Protein AF-A0A6I6SMR3-F1 (afdb_monomer_lite)

InterPro domains:
  IPR012670 Type III secretion system, YscI/HrpB [TIGR02497] (87-125)
  IPR021123 Type III secretion, needle-protein-like [PF09392] (51-123)

Organism: NCBI:txid2497861

Structure (mmCIF, N/CA/C/O backbone):
data_AF-A0A6I6SMR3-F1
#
_entry.id   AF-A0A6I6SMR3-F1
#
loop_
_atom_site.group_P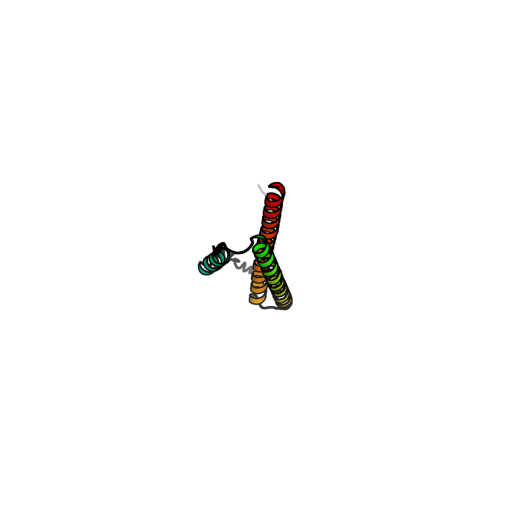DB
_atom_site.id
_atom_site.type_symbol
_atom_site.label_atom_id
_atom_site.label_alt_id
_atom_site.label_comp_id
_atom_site.label_asym_id
_atom_site.label_entity_id
_atom_site.label_seq_id
_atom_site.pdbx_PDB_ins_code
_atom_site.Cartn_x
_atom_site.Cartn_y
_atom_site.Cartn_z
_atom_site.occupancy
_atom_site.B_iso_or_equiv
_atom_site.auth_seq_id
_atom_site.auth_comp_id
_atom_site.auth_asym_id
_atom_site.auth_atom_id
_atom_site.pdbx_PDB_model_num
ATOM 1 N N . MET A 1 1 ? 7.853 22.818 84.711 1.00 38.66 1 MET A N 1
ATOM 2 C CA . MET A 1 1 ? 7.677 23.741 83.566 1.00 38.66 1 MET A CA 1
ATOM 3 C C . MET A 1 1 ? 7.164 22.873 82.412 1.00 38.66 1 MET A C 1
ATOM 5 O O . MET A 1 1 ? 7.951 22.077 81.934 1.00 38.66 1 MET A O 1
ATOM 9 N N . SER A 1 2 ? 5.855 22.682 82.167 1.00 37.72 2 SER A N 1
ATOM 10 C CA . SER A 1 2 ? 4.830 23.637 81.666 1.00 37.72 2 SER A CA 1
ATOM 11 C C . SER A 1 2 ? 5.316 24.360 80.399 1.00 37.72 2 SER A C 1
ATOM 13 O O . SER A 1 2 ? 6.372 24.971 80.503 1.00 37.72 2 SER A O 1
ATOM 15 N N . ILE A 1 3 ? 4.673 24.408 79.218 1.00 42.03 3 ILE A N 1
ATOM 16 C CA . ILE A 1 3 ? 3.374 23.998 78.598 1.00 42.03 3 ILE A CA 1
ATOM 17 C C . ILE A 1 3 ? 3.665 24.075 77.057 1.00 42.03 3 ILE A C 1
ATOM 19 O O . ILE A 1 3 ? 4.574 24.810 76.687 1.00 42.03 3 ILE A O 1
ATOM 23 N N . ASP A 1 4 ? 3.137 23.297 76.101 1.00 45.00 4 ASP A N 1
ATOM 24 C CA . ASP A 1 4 ? 1.820 23.370 75.422 1.00 45.00 4 ASP A CA 1
ATOM 25 C C . ASP A 1 4 ? 1.867 22.391 74.216 1.00 45.00 4 ASP A C 1
ATOM 27 O O . ASP A 1 4 ? 2.884 22.301 73.537 1.00 45.00 4 ASP A O 1
ATOM 31 N N . ARG A 1 5 ? 0.881 21.487 74.061 1.00 41.56 5 ARG A N 1
ATOM 32 C CA . ARG A 1 5 ? -0.312 21.618 73.180 1.00 41.56 5 ARG A CA 1
ATOM 33 C C . ARG A 1 5 ? 0.088 21.451 71.6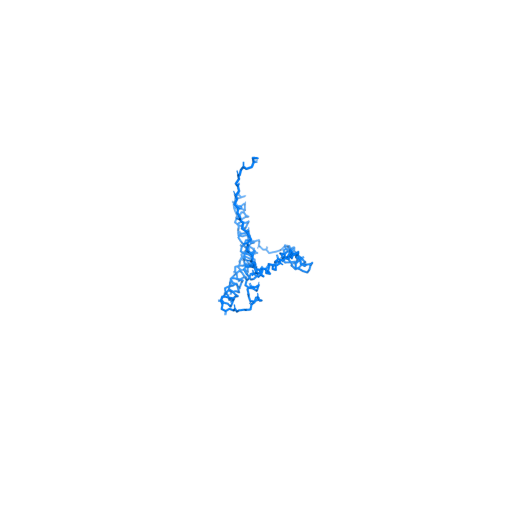97 1.00 41.56 5 ARG A C 1
ATOM 35 O O . ARG A 1 5 ? 0.888 22.210 71.185 1.00 41.56 5 ARG A O 1
ATOM 42 N N . ILE A 1 6 ? -0.424 20.486 70.932 1.00 53.56 6 ILE A N 1
ATOM 43 C CA . ILE A 1 6 ? -1.816 20.393 70.468 1.00 53.56 6 ILE A CA 1
ATOM 44 C C . ILE A 1 6 ? -2.161 18.937 70.092 1.00 53.56 6 ILE A C 1
ATOM 46 O O . ILE A 1 6 ? -1.336 18.157 69.631 1.00 53.56 6 ILE A O 1
ATOM 50 N N . GLN A 1 7 ? -3.428 18.618 70.334 1.00 45.72 7 GLN A N 1
ATOM 51 C CA . GLN A 1 7 ? -4.136 17.358 70.147 1.00 45.72 7 GLN A CA 1
ATOM 52 C C . GLN A 1 7 ? -4.275 16.929 68.675 1.00 45.72 7 GLN A C 1
ATOM 54 O O . GLN A 1 7 ? -4.274 17.783 67.795 1.00 45.72 7 GLN A O 1
ATOM 59 N N . LYS A 1 8 ? -4.581 15.646 68.423 1.00 47.00 8 LYS A N 1
ATOM 60 C CA . LYS A 1 8 ? -5.940 15.217 68.015 1.00 47.00 8 LYS A CA 1
ATOM 61 C C . LYS A 1 8 ? -6.003 13.703 67.781 1.00 47.00 8 LYS A C 1
ATOM 63 O O . LYS A 1 8 ? -5.495 13.170 66.804 1.00 47.00 8 LYS A O 1
ATOM 68 N N . THR A 1 9 ? -6.711 13.031 68.676 1.00 49.34 9 THR A N 1
ATOM 69 C CA . THR A 1 9 ? -7.417 11.776 68.416 1.00 49.34 9 THR A CA 1
ATOM 70 C C . THR A 1 9 ? -8.590 12.043 67.465 1.00 49.34 9 THR A C 1
ATOM 72 O O . THR A 1 9 ? -9.367 12.953 67.747 1.00 49.34 9 THR A O 1
ATOM 75 N N . SER A 1 10 ? -8.742 11.276 66.380 1.00 40.28 10 SER A N 1
ATOM 76 C CA . SER A 1 10 ? -10.021 10.973 65.693 1.00 40.28 10 SER A CA 1
ATOM 77 C C . SER A 1 10 ? -9.702 10.072 64.489 1.00 40.28 10 SER A C 1
ATOM 79 O O . SER A 1 10 ? -9.022 10.512 63.573 1.00 40.28 10 SER A O 1
ATOM 81 N N . LEU A 1 11 ? -9.923 8.760 64.590 1.00 43.88 11 LEU A N 1
ATOM 82 C CA . LEU A 1 11 ? -11.086 8.038 64.047 1.00 43.88 11 LEU A CA 1
ATOM 83 C C . LEU A 1 11 ? -11.168 8.003 62.511 1.00 43.88 11 LEU A C 1
ATOM 85 O O . LEU A 1 11 ? -11.319 9.032 61.864 1.00 43.88 11 LEU A O 1
ATOM 89 N N . SER A 1 12 ? -11.161 6.762 62.017 1.00 48.72 12 SER A N 1
ATOM 90 C CA . SER A 1 12 ? -11.852 6.230 60.838 1.00 48.72 12 SER A CA 1
ATOM 91 C C . SER A 1 12 ? -11.750 6.986 59.516 1.00 48.72 12 SER A C 1
ATOM 93 O O . SER A 1 12 ? -12.426 7.977 59.264 1.00 48.72 12 SER A O 1
ATOM 95 N N . GLY A 1 13 ? -10.998 6.370 58.611 1.00 41.88 13 GLY A N 1
ATOM 96 C CA . GLY A 1 13 ? -11.083 6.582 57.176 1.00 41.88 13 GLY A CA 1
ATOM 97 C C . GLY A 1 13 ? -10.601 5.323 56.476 1.00 41.88 13 GLY A C 1
ATOM 98 O O . GLY A 1 13 ? -9.461 5.266 56.026 1.00 41.88 13 GLY A O 1
ATOM 99 N N . GLU A 1 14 ? -11.457 4.301 56.454 1.00 47.94 14 GLU A N 1
ATOM 100 C CA . GLU A 1 14 ? -11.394 3.201 55.494 1.00 47.94 14 GLU A CA 1
ATOM 101 C C . GLU A 1 14 ? -11.280 3.785 54.081 1.00 47.94 14 GLU A C 1
ATOM 103 O O . GLU A 1 14 ? -12.266 4.210 53.486 1.00 47.94 14 GLU A O 1
ATOM 108 N N . TRP A 1 15 ? -10.067 3.809 53.535 1.00 41.00 15 TRP A N 1
ATOM 109 C CA . TRP A 1 15 ? -9.851 3.946 52.102 1.00 41.00 15 TRP A CA 1
ATOM 110 C C . TRP A 1 15 ? -9.355 2.602 51.597 1.00 41.00 15 TRP A C 1
ATOM 112 O O . TRP A 1 15 ? -8.159 2.323 51.513 1.00 41.00 15 TRP A O 1
ATOM 122 N N . ALA A 1 16 ? -10.329 1.749 51.292 1.00 50.44 16 ALA A N 1
ATOM 123 C CA . ALA A 1 16 ? -10.169 0.619 50.401 1.00 50.44 16 ALA A CA 1
ATOM 124 C C . ALA A 1 16 ? -9.747 1.144 49.017 1.00 50.44 16 ALA A C 1
ATOM 126 O O . ALA A 1 16 ? -10.572 1.416 48.151 1.00 50.44 16 ALA A O 1
ATOM 127 N N . GLY A 1 17 ? -8.443 1.322 48.824 1.00 40.09 17 GLY A N 1
ATOM 128 C CA . GLY A 1 17 ? -7.824 1.585 47.532 1.00 40.09 17 GLY A CA 1
ATOM 129 C C . GLY A 1 17 ? -7.146 0.320 47.031 1.00 40.09 17 GLY A C 1
ATOM 130 O O . GLY A 1 17 ? -5.939 0.160 47.190 1.00 40.09 17 GLY A O 1
ATOM 131 N N . GLN A 1 18 ? -7.919 -0.595 46.441 1.00 48.62 18 GLN A N 1
ATOM 132 C CA . GLN A 1 18 ? -7.384 -1.681 45.618 1.00 48.62 18 GLN A CA 1
ATOM 133 C C . GLN A 1 18 ? -6.691 -1.071 44.393 1.00 48.62 18 GLN A C 1
ATOM 135 O O . GLN A 1 18 ? -7.293 -0.902 43.338 1.00 48.62 18 GLN A O 1
ATOM 140 N N . HIS A 1 19 ? -5.410 -0.733 44.523 1.00 40.44 19 HIS A N 1
ATOM 141 C CA . HIS A 1 19 ? -4.540 -0.520 43.373 1.00 40.44 19 HIS A CA 1
ATOM 142 C C . HIS A 1 19 ? -4.072 -1.889 42.886 1.00 40.44 19 HIS A C 1
ATOM 144 O O . HIS A 1 19 ? -3.043 -2.415 43.308 1.00 40.44 19 HIS A O 1
ATOM 150 N N . GLY A 1 20 ? -4.877 -2.485 42.004 1.00 42.75 20 GLY A N 1
ATOM 151 C CA . GLY A 1 20 ? -4.446 -3.604 41.183 1.00 42.75 20 GLY A CA 1
ATOM 152 C C . GLY A 1 20 ? -3.203 -3.191 40.404 1.00 42.75 20 GLY A C 1
ATOM 153 O O . GLY A 1 20 ? -3.244 -2.269 39.590 1.00 42.75 20 GLY A O 1
ATOM 154 N N . ALA A 1 21 ? -2.085 -3.855 40.684 1.00 42.75 21 ALA A N 1
ATOM 155 C CA . ALA A 1 21 ? -0.866 -3.729 39.911 1.00 42.75 21 ALA A CA 1
ATOM 156 C C . ALA A 1 21 ? -1.167 -4.120 38.458 1.00 42.75 21 ALA A C 1
ATOM 158 O O . ALA A 1 21 ? -1.311 -5.302 38.138 1.00 42.75 21 ALA A O 1
ATOM 159 N N . VAL A 1 22 ? -1.272 -3.132 37.568 1.00 51.94 22 VAL A N 1
ATOM 160 C CA . VAL A 1 22 ? -1.263 -3.374 36.125 1.00 51.94 22 VAL A CA 1
ATOM 161 C C . VAL A 1 22 ? 0.149 -3.853 35.791 1.00 51.94 22 VAL A C 1
ATOM 163 O O . VAL A 1 22 ? 1.054 -3.054 35.563 1.00 51.94 22 VAL A O 1
ATOM 166 N N . ARG A 1 23 ? 0.370 -5.174 35.841 1.00 51.66 23 ARG A N 1
ATOM 167 C CA . ARG A 1 23 ? 1.565 -5.803 35.270 1.00 51.66 23 ARG A CA 1
ATOM 168 C C . ARG A 1 23 ? 1.568 -5.452 33.789 1.00 51.66 23 ARG A C 1
ATOM 170 O O . ARG A 1 23 ? 0.777 -6.001 33.025 1.00 51.66 23 ARG A O 1
ATOM 177 N N . SER A 1 24 ? 2.465 -4.560 33.389 1.00 52.03 24 SER A N 1
ATOM 178 C CA . SER A 1 24 ? 2.900 -4.451 32.003 1.00 52.03 24 SER A CA 1
ATOM 179 C C . SER A 1 24 ? 3.452 -5.816 31.604 1.00 52.03 24 SER A C 1
ATOM 181 O O . SER A 1 24 ? 4.548 -6.200 32.003 1.00 52.03 24 SER A O 1
ATOM 183 N N . VAL A 1 25 ? 2.642 -6.609 30.905 1.00 57.81 25 VAL A N 1
ATOM 184 C CA . VAL A 1 25 ? 3.097 -7.864 30.316 1.00 57.81 25 VAL A CA 1
ATOM 185 C C . VAL A 1 25 ? 3.998 -7.472 29.153 1.00 57.81 25 VAL A C 1
ATOM 187 O O . VAL A 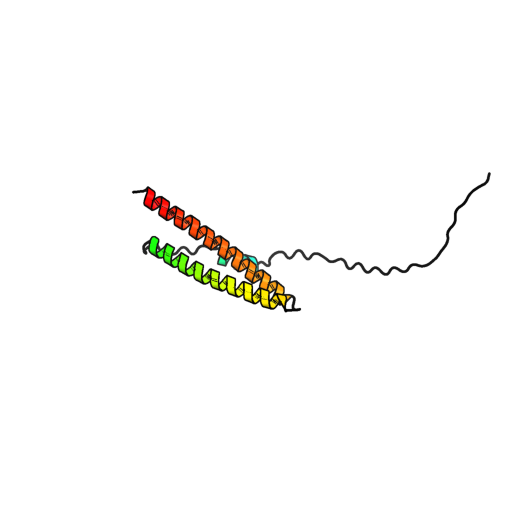1 25 ? 3.509 -7.118 28.081 1.00 57.81 25 VAL A O 1
ATOM 190 N N . GLU A 1 26 ? 5.310 -7.493 29.377 1.00 54.81 26 GLU A N 1
ATOM 191 C CA . GLU A 1 26 ? 6.302 -7.478 28.306 1.00 54.81 26 GLU A CA 1
ATOM 192 C C . GLU A 1 26 ? 6.074 -8.727 27.447 1.00 54.81 26 GLU A C 1
ATOM 194 O O . GLU A 1 26 ? 6.532 -9.825 27.758 1.00 54.81 26 GLU A O 1
ATOM 199 N N . ARG A 1 27 ? 5.273 -8.581 26.388 1.00 60.47 27 ARG A N 1
ATOM 200 C CA . ARG A 1 27 ? 5.105 -9.620 25.375 1.00 60.47 27 ARG A CA 1
ATOM 201 C C . ARG A 1 27 ? 6.331 -9.586 24.478 1.00 60.47 27 ARG A C 1
ATOM 203 O O . ARG A 1 27 ? 6.406 -8.784 23.551 1.00 60.47 27 ARG A O 1
ATOM 210 N N . THR A 1 28 ? 7.296 -10.446 24.776 1.00 62.03 28 THR A N 1
ATOM 211 C CA . THR A 1 28 ? 8.314 -10.830 23.803 1.00 62.03 28 THR A CA 1
ATOM 212 C C . THR A 1 28 ? 7.617 -11.476 22.600 1.00 62.03 28 THR A C 1
ATOM 214 O O . THR A 1 28 ? 6.681 -12.256 22.794 1.00 62.03 28 THR A O 1
ATOM 217 N N . PRO A 1 29 ? 7.999 -11.129 21.358 1.00 61.03 29 PRO A N 1
ATOM 218 C CA . PRO A 1 29 ? 7.394 -11.730 20.176 1.00 61.03 29 PRO A CA 1
ATOM 219 C C . PRO A 1 29 ? 7.574 -13.251 20.212 1.00 61.03 29 PRO A C 1
ATOM 221 O O . PRO A 1 29 ? 8.671 -13.754 20.471 1.00 61.03 29 PRO A O 1
ATOM 224 N N . GLU A 1 30 ? 6.479 -13.975 19.976 1.00 79.06 30 GLU A N 1
ATOM 225 C CA . GLU A 1 30 ? 6.468 -15.435 19.896 1.00 79.06 30 GLU A CA 1
ATOM 226 C C . GLU A 1 30 ? 7.427 -15.888 18.785 1.00 79.06 30 GLU A C 1
ATOM 228 O O . GLU A 1 30 ? 7.558 -15.234 17.746 1.00 79.06 30 GLU A O 1
ATOM 233 N N . ARG A 1 31 ? 8.109 -17.029 18.963 1.00 68.81 31 ARG A N 1
ATOM 234 C CA . ARG A 1 31 ? 9.067 -17.526 17.951 1.00 68.81 31 ARG A CA 1
ATOM 235 C C . ARG A 1 31 ? 8.414 -17.711 16.576 1.00 68.81 31 ARG A C 1
ATOM 237 O O . ARG A 1 31 ? 9.093 -17.544 15.566 1.00 68.81 31 ARG A O 1
ATOM 244 N N . GLY A 1 32 ? 7.115 -18.014 16.542 1.00 74.50 32 GLY A N 1
ATOM 245 C CA . GLY A 1 32 ? 6.330 -18.088 15.309 1.00 74.50 32 GLY A CA 1
ATOM 246 C C . GLY A 1 32 ? 6.208 -16.744 14.583 1.00 74.50 32 GLY A C 1
ATOM 247 O O . GLY A 1 32 ? 6.335 -16.711 13.361 1.00 74.50 32 GLY A O 1
ATOM 248 N N . ASP A 1 33 ? 6.058 -15.638 15.316 1.00 63.31 33 ASP A N 1
ATOM 249 C CA . ASP A 1 33 ? 5.968 -14.290 14.739 1.00 63.31 33 ASP A CA 1
ATOM 250 C C . ASP A 1 33 ? 7.301 -13.875 14.099 1.00 63.31 33 ASP A C 1
ATOM 252 O O . ASP A 1 33 ? 7.329 -13.314 13.002 1.00 63.31 33 ASP A O 1
ATOM 256 N N . VAL A 1 34 ? 8.421 -14.210 14.751 1.00 75.06 34 VAL A N 1
ATOM 257 C CA . VAL A 1 34 ? 9.775 -13.952 14.230 1.00 75.06 34 VAL A CA 1
ATOM 258 C C . VAL A 1 34 ? 10.039 -14.764 12.964 1.00 75.06 34 VAL A C 1
ATOM 260 O O . VAL A 1 34 ? 10.577 -14.233 11.994 1.00 75.06 34 VAL A O 1
ATOM 263 N N . GLN A 1 35 ? 9.644 -16.039 12.949 1.00 73.19 35 GLN A N 1
ATOM 264 C CA . GLN A 1 35 ? 9.809 -16.897 11.776 1.00 73.19 35 GLN A CA 1
ATOM 265 C C . GLN A 1 35 ? 8.944 -16.428 10.605 1.00 73.19 35 GLN A C 1
ATOM 267 O O . GLN A 1 35 ? 9.465 -16.292 9.498 1.00 73.19 35 GLN A O 1
ATOM 272 N N . TRP A 1 36 ? 7.673 -16.094 10.853 1.00 74.62 36 TRP A N 1
ATOM 273 C CA . TRP A 1 36 ? 6.781 -15.510 9.850 1.00 74.62 36 TRP A CA 1
ATOM 274 C C . TRP A 1 36 ? 7.368 -14.226 9.250 1.00 74.62 36 TRP A C 1
ATOM 276 O O . TRP A 1 36 ? 7.428 -14.091 8.028 1.00 74.62 36 TRP A O 1
ATOM 286 N N . PHE A 1 37 ? 7.875 -13.323 10.097 1.00 68.75 37 PHE A N 1
ATOM 287 C CA . PHE A 1 37 ? 8.507 -12.086 9.643 1.00 68.75 37 PHE A CA 1
ATOM 288 C C . PHE A 1 37 ? 9.770 -12.367 8.821 1.00 68.75 37 PHE A C 1
ATOM 290 O O . PHE A 1 37 ? 9.925 -11.850 7.719 1.00 68.75 37 PHE A O 1
ATOM 297 N N . SER A 1 38 ? 10.662 -13.227 9.317 1.00 69.38 38 SER A N 1
ATOM 298 C CA . SER A 1 38 ? 11.913 -13.554 8.626 1.00 69.38 38 SER A CA 1
ATOM 299 C C . SER A 1 38 ? 11.685 -14.204 7.257 1.00 69.38 38 SER A C 1
ATOM 301 O O . SER A 1 38 ? 12.400 -13.887 6.309 1.00 69.38 38 SER A O 1
ATOM 303 N N . ALA A 1 39 ? 10.658 -15.050 7.136 1.00 69.56 39 ALA A N 1
ATOM 304 C CA . ALA A 1 39 ? 10.279 -15.697 5.887 1.00 69.56 39 ALA A CA 1
ATOM 305 C C . ALA A 1 39 ? 9.684 -14.702 4.880 1.00 69.56 39 ALA A C 1
ATOM 307 O O . ALA A 1 39 ? 9.956 -14.810 3.688 1.00 69.56 39 ALA A O 1
ATOM 308 N N . ALA A 1 40 ? 8.921 -13.711 5.349 1.00 64.56 40 ALA A N 1
ATOM 309 C CA . ALA A 1 40 ? 8.379 -12.652 4.500 1.00 64.56 40 ALA A CA 1
ATOM 310 C C . ALA A 1 40 ? 9.465 -11.696 3.968 1.00 64.56 40 ALA A C 1
ATOM 312 O O . ALA A 1 40 ? 9.320 -11.143 2.883 1.00 64.56 40 ALA A O 1
ATOM 313 N N . VAL A 1 41 ? 10.554 -11.504 4.720 1.00 64.69 41 VAL A N 1
ATOM 314 C CA . VAL A 1 41 ? 11.634 -10.560 4.376 1.00 64.69 41 VAL A CA 1
ATOM 315 C C . VAL A 1 41 ? 12.742 -11.206 3.532 1.00 64.69 41 VAL A C 1
ATOM 317 O O . VAL A 1 41 ? 13.566 -10.496 2.955 1.00 64.69 41 VAL A O 1
ATOM 320 N N . GLN A 1 42 ? 12.794 -12.537 3.438 1.00 61.38 42 GLN A N 1
ATOM 321 C CA . GLN A 1 42 ? 13.885 -13.222 2.748 1.00 61.38 42 GLN A CA 1
ATOM 322 C C . GLN A 1 42 ? 13.805 -13.001 1.221 1.00 61.38 42 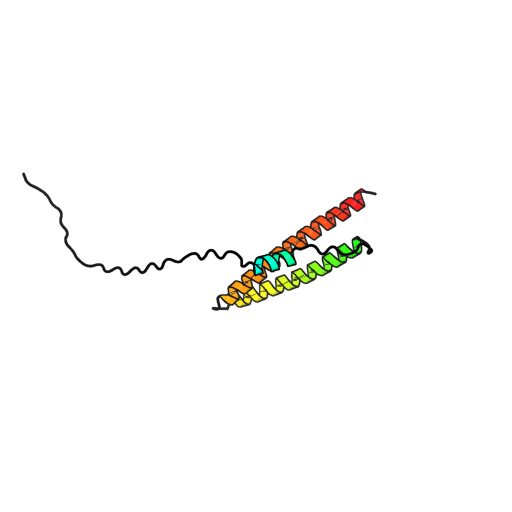GLN A C 1
ATOM 324 O O . GLN A 1 42 ? 12.816 -13.394 0.595 1.00 61.38 42 GLN A O 1
ATOM 329 N N . PRO A 1 43 ? 14.825 -12.386 0.588 1.00 51.03 43 PRO A N 1
ATOM 330 C CA . PRO A 1 43 ? 14.822 -12.165 -0.852 1.00 51.03 43 PRO A CA 1
ATOM 331 C C . PRO A 1 43 ? 14.880 -13.509 -1.581 1.00 51.03 43 PRO A C 1
ATOM 333 O O . PRO A 1 43 ? 15.835 -14.267 -1.428 1.00 51.03 43 PRO A O 1
ATOM 336 N N . THR A 1 44 ? 13.860 -13.815 -2.382 1.00 54.19 44 THR A N 1
ATOM 337 C CA . THR A 1 44 ? 13.904 -14.957 -3.303 1.00 54.19 44 THR A CA 1
ATOM 338 C C . THR A 1 44 ? 14.893 -14.642 -4.421 1.00 54.19 44 THR A C 1
ATOM 340 O O . THR A 1 44 ? 14.619 -13.798 -5.276 1.00 54.19 44 THR A O 1
ATOM 343 N N . GLU A 1 45 ? 16.033 -15.330 -4.440 1.00 51.78 45 GLU A N 1
ATOM 344 C CA . GLU A 1 45 ? 16.930 -15.316 -5.592 1.00 51.78 45 GLU A CA 1
ATOM 345 C C . GLU A 1 45 ? 16.255 -16.052 -6.756 1.00 51.78 45 GLU A C 1
ATOM 347 O O . GLU A 1 45 ? 15.985 -17.252 -6.680 1.00 51.78 45 GLU A O 1
ATOM 352 N N . ARG A 1 46 ? 15.910 -15.328 -7.830 1.00 53.94 46 ARG A N 1
ATOM 353 C CA . ARG A 1 46 ? 15.249 -15.902 -9.013 1.00 53.94 46 ARG A CA 1
ATOM 354 C C . ARG A 1 46 ? 16.020 -15.581 -10.290 1.00 53.94 46 ARG A C 1
ATOM 356 O O . ARG A 1 46 ? 16.295 -14.415 -10.569 1.00 53.94 46 ARG A O 1
ATOM 363 N N . ALA A 1 47 ? 16.290 -16.645 -11.048 1.00 49.72 47 ALA A N 1
ATOM 364 C CA . ALA A 1 47 ? 17.092 -16.746 -12.269 1.00 49.72 47 ALA A CA 1
ATOM 365 C C . ALA A 1 47 ? 17.077 -15.517 -13.200 1.00 49.72 47 ALA A C 1
ATOM 367 O O . ALA A 1 47 ? 16.061 -14.840 -13.397 1.00 49.72 47 ALA A O 1
ATOM 368 N N . ALA A 1 48 ? 18.248 -15.223 -13.755 1.00 56.12 48 ALA A N 1
ATOM 369 C CA . ALA A 1 48 ? 18.549 -14.076 -14.596 1.00 56.12 48 ALA A CA 1
ATOM 370 C C . ALA A 1 48 ? 18.418 -14.442 -16.076 1.00 56.12 48 ALA A C 1
ATOM 372 O O . ALA A 1 48 ? 19.358 -15.020 -16.583 1.00 56.12 48 ALA A O 1
ATOM 373 N N . ASP A 1 49 ? 17.303 -14.098 -16.741 1.00 55.97 49 ASP A N 1
ATOM 374 C CA . ASP A 1 49 ? 17.205 -14.164 -18.219 1.00 55.97 49 ASP A CA 1
ATOM 375 C C . ASP A 1 49 ? 16.190 -13.184 -18.860 1.00 55.97 49 ASP A C 1
ATOM 377 O O . ASP A 1 49 ? 16.058 -13.142 -20.080 1.00 55.97 49 ASP A O 1
ATOM 381 N N . SER A 1 50 ? 15.476 -12.349 -18.092 1.00 56.44 50 SER A N 1
ATOM 382 C CA . SER A 1 50 ? 14.563 -11.336 -18.654 1.00 56.44 50 SER A CA 1
ATOM 383 C C . SER A 1 50 ? 15.133 -9.920 -18.547 1.00 56.44 50 SER A C 1
ATOM 385 O O . SER A 1 50 ? 15.820 -9.595 -17.573 1.00 56.44 50 SER A O 1
ATOM 387 N N . ASN A 1 51 ? 14.822 -9.079 -19.544 1.00 74.94 51 ASN A N 1
ATOM 388 C CA . ASN A 1 51 ? 15.211 -7.670 -19.621 1.00 74.94 51 ASN A CA 1
ATOM 389 C C . ASN A 1 51 ? 14.995 -6.984 -18.261 1.00 74.94 51 ASN A C 1
ATOM 391 O O . ASN A 1 51 ? 13.885 -6.959 -17.729 1.00 74.94 51 ASN A O 1
ATOM 395 N N . VAL A 1 52 ? 16.076 -6.460 -17.679 1.00 70.81 52 VAL A N 1
ATOM 396 C CA . VAL A 1 52 ? 16.091 -5.872 -16.330 1.00 70.81 52 VAL A CA 1
ATOM 397 C C . VAL A 1 52 ? 15.040 -4.766 -16.192 1.00 70.81 52 VAL A C 1
ATOM 399 O O . VAL A 1 52 ? 14.400 -4.667 -15.147 1.00 70.81 52 VAL A O 1
ATOM 402 N N . ALA A 1 53 ? 14.794 -3.992 -17.254 1.00 71.38 53 ALA A N 1
ATOM 403 C CA . ALA A 1 53 ? 13.766 -2.956 -17.261 1.00 71.38 53 ALA A CA 1
ATOM 404 C C . ALA A 1 53 ? 12.353 -3.546 -17.121 1.00 71.38 53 ALA A C 1
ATOM 406 O O . ALA A 1 53 ? 11.563 -3.077 -16.307 1.00 71.38 53 ALA A O 1
ATOM 407 N N . GLU A 1 54 ? 12.054 -4.620 -17.851 1.00 74.75 54 GLU A N 1
ATOM 408 C CA . GLU A 1 54 ? 10.757 -5.301 -17.801 1.00 74.75 54 GLU A CA 1
ATOM 409 C C . GLU A 1 54 ? 10.515 -5.963 -16.436 1.00 74.75 54 GLU A C 1
ATOM 411 O O . GLU A 1 54 ? 9.403 -5.924 -15.910 1.00 74.75 54 GLU A O 1
ATOM 416 N N . ARG A 1 55 ? 11.577 -6.470 -15.789 1.00 74.19 55 ARG A N 1
ATOM 417 C CA . ARG A 1 55 ? 11.509 -6.963 -14.400 1.00 74.19 55 ARG A CA 1
ATOM 418 C C . ARG A 1 55 ? 11.189 -5.850 -13.417 1.00 74.19 55 ARG A C 1
ATOM 420 O O . ARG A 1 55 ? 10.308 -6.035 -12.587 1.00 74.19 55 ARG A O 1
ATOM 427 N N . ILE A 1 56 ? 11.876 -4.711 -13.508 1.00 74.44 56 ILE A N 1
ATOM 428 C CA . ILE A 1 56 ? 11.642 -3.572 -12.610 1.00 74.44 56 ILE A CA 1
ATOM 429 C C . ILE A 1 56 ? 10.205 -3.070 -12.766 1.00 74.44 56 ILE A C 1
ATOM 431 O O . ILE A 1 56 ? 9.525 -2.877 -11.762 1.00 74.44 56 ILE A O 1
ATOM 435 N N . VAL A 1 57 ? 9.718 -2.923 -14.003 1.00 79.88 57 VAL A N 1
ATOM 436 C CA . VAL A 1 57 ? 8.335 -2.505 -14.276 1.00 79.88 57 VAL A CA 1
ATOM 437 C C . VAL A 1 57 ? 7.335 -3.523 -13.726 1.00 79.88 57 VAL A C 1
ATOM 439 O O . VAL A 1 57 ? 6.405 -3.134 -13.023 1.00 79.88 57 VAL A O 1
ATOM 442 N N . GLY A 1 58 ? 7.543 -4.821 -13.965 1.00 79.88 58 GLY A N 1
ATOM 443 C CA . GLY A 1 58 ? 6.675 -5.875 -13.434 1.00 79.88 58 GLY A CA 1
ATOM 444 C C . GLY A 1 58 ? 6.671 -5.944 -11.902 1.00 79.88 58 GLY A C 1
ATOM 445 O O . GLY A 1 58 ? 5.612 -6.061 -11.288 1.00 79.88 58 GLY A O 1
ATOM 446 N N . GLN A 1 59 ? 7.836 -5.808 -11.263 1.00 80.81 59 GLN A N 1
ATOM 447 C CA . GLN A 1 59 ? 7.958 -5.758 -9.803 1.00 80.81 59 GLN A CA 1
ATOM 448 C C . GLN A 1 59 ? 7.325 -4.492 -9.217 1.00 80.81 59 GLN A C 1
ATOM 450 O O . GLN A 1 59 ? 6.725 -4.548 -8.145 1.00 80.81 59 GLN A O 1
ATOM 455 N N . LEU A 1 60 ? 7.418 -3.358 -9.911 1.00 81.38 60 LEU A N 1
ATOM 456 C CA . LEU A 1 60 ? 6.799 -2.111 -9.479 1.00 81.38 60 LEU A CA 1
ATOM 457 C C . LEU A 1 60 ? 5.273 -2.162 -9.608 1.00 81.38 60 LEU A C 1
ATOM 459 O O . LEU A 1 60 ? 4.570 -1.759 -8.684 1.00 81.38 60 LEU A O 1
ATOM 463 N N . ALA A 1 61 ? 4.756 -2.697 -10.715 1.00 83.31 61 ALA A N 1
ATOM 464 C CA . ALA A 1 61 ? 3.324 -2.900 -10.910 1.00 83.31 61 ALA A CA 1
ATOM 465 C C . ALA A 1 61 ? 2.754 -3.859 -9.853 1.00 83.31 61 ALA A C 1
ATOM 467 O O . ALA A 1 61 ? 1.782 -3.522 -9.178 1.00 83.31 61 ALA A O 1
ATOM 468 N N . GLY A 1 62 ? 3.418 -5.000 -9.636 1.00 83.19 62 GLY A N 1
ATOM 469 C CA . GLY A 1 62 ? 3.015 -5.972 -8.619 1.00 83.19 62 GLY A CA 1
ATOM 470 C C . GLY A 1 62 ? 3.093 -5.426 -7.190 1.00 83.19 62 GLY A C 1
ATOM 471 O O . GLY A 1 62 ? 2.170 -5.640 -6.409 1.00 83.19 62 GLY A O 1
ATOM 472 N N . SER A 1 63 ? 4.149 -4.680 -6.843 1.00 82.94 63 SER A N 1
ATOM 473 C CA . SER A 1 63 ? 4.263 -4.058 -5.511 1.00 82.94 63 SER A CA 1
ATOM 474 C C . SER A 1 63 ? 3.239 -2.944 -5.300 1.00 82.94 63 SER A C 1
ATOM 476 O O . SER A 1 63 ? 2.666 -2.850 -4.221 1.00 82.94 63 SER A O 1
ATOM 478 N N . SER A 1 64 ? 2.923 -2.156 -6.332 1.00 84.94 64 SER A N 1
ATOM 479 C CA . SER A 1 64 ? 1.888 -1.115 -6.260 1.00 84.94 64 SER A CA 1
ATOM 480 C C . SER A 1 64 ? 0.491 -1.704 -6.046 1.00 84.94 64 SER A C 1
ATOM 482 O O . SER A 1 64 ? -0.251 -1.228 -5.186 1.00 84.94 64 SER A O 1
ATOM 484 N N . GLU A 1 65 ? 0.135 -2.765 -6.778 1.00 89.12 65 GLU A N 1
ATOM 485 C CA . GLU A 1 65 ? -1.140 -3.470 -6.591 1.00 89.12 65 GLU A CA 1
ATOM 486 C C . GLU A 1 65 ? -1.230 -4.104 -5.194 1.00 89.12 65 GLU A C 1
ATOM 488 O O . GLU A 1 65 ? -2.232 -3.941 -4.493 1.00 89.12 65 GLU A O 1
ATOM 493 N N . HIS A 1 66 ? -0.160 -4.768 -4.750 1.00 89.12 66 HIS A N 1
ATOM 494 C CA . HIS A 1 66 ? -0.081 -5.352 -3.411 1.00 89.12 66 HIS A CA 1
ATOM 495 C C . HIS A 1 66 ? -0.232 -4.283 -2.318 1.00 89.12 66 HIS A C 1
ATOM 497 O O . HIS A 1 66 ? -0.977 -4.469 -1.351 1.00 89.12 66 HIS A O 1
ATOM 503 N N . LEU A 1 67 ? 0.437 -3.139 -2.479 1.00 89.88 67 LEU A N 1
ATOM 504 C CA . LEU A 1 67 ? 0.376 -2.031 -1.534 1.00 89.88 67 LEU A CA 1
ATOM 505 C C . LEU A 1 67 ? -1.044 -1.461 -1.427 1.00 89.88 67 LEU A C 1
ATOM 507 O O . LEU A 1 67 ? -1.513 -1.204 -0.316 1.00 89.88 67 LEU A O 1
ATOM 511 N N . GLN A 1 68 ? -1.753 -1.328 -2.553 1.00 90.81 68 GLN A N 1
ATOM 512 C CA . GLN A 1 68 ? -3.152 -0.894 -2.568 1.00 90.81 68 GLN A CA 1
ATOM 513 C C . GLN A 1 68 ? -4.048 -1.872 -1.795 1.00 90.81 68 GLN A C 1
ATOM 515 O O . GLN A 1 68 ? -4.862 -1.455 -0.972 1.00 90.81 68 GLN A O 1
ATOM 520 N N . GLN A 1 69 ? -3.860 -3.181 -1.978 1.00 93.94 69 GLN A N 1
ATOM 521 C CA . GLN A 1 69 ? -4.622 -4.196 -1.244 1.00 93.94 69 GLN A CA 1
ATOM 522 C C . GLN A 1 69 ? -4.360 -4.148 0.271 1.00 93.94 69 GLN A C 1
ATOM 524 O O . GLN A 1 69 ? -5.292 -4.308 1.070 1.00 93.94 69 GLN A O 1
ATOM 529 N N . LEU A 1 70 ? -3.107 -3.919 0.682 1.00 90.81 70 LEU A N 1
ATOM 530 C CA . LEU A 1 70 ? -2.732 -3.742 2.089 1.00 90.81 70 LEU A CA 1
ATOM 531 C C . LEU A 1 70 ? -3.330 -2.465 2.681 1.00 90.81 70 LEU A C 1
ATOM 533 O O . LEU A 1 70 ? -3.847 -2.518 3.799 1.00 90.81 70 LEU A O 1
ATOM 537 N N . SER A 1 71 ? -3.315 -1.363 1.927 1.00 91.12 71 SER A N 1
ATOM 538 C CA . SER A 1 71 ? -3.962 -0.099 2.298 1.00 91.12 71 SER A CA 1
ATOM 539 C C . SER A 1 71 ? -5.450 -0.316 2.561 1.00 91.12 71 SER A C 1
ATOM 541 O O . SER A 1 71 ? -5.938 -0.069 3.662 1.00 91.12 71 SER A O 1
ATOM 543 N N . ASP A 1 72 ? -6.161 -0.903 1.597 1.00 95.81 72 ASP A N 1
ATOM 544 C CA . ASP A 1 72 ? -7.593 -1.174 1.710 1.00 95.81 72 ASP A CA 1
ATOM 545 C C . ASP A 1 72 ? -7.913 -2.095 2.899 1.00 95.81 72 ASP A C 1
ATOM 547 O O . ASP A 1 72 ? -8.941 -1.960 3.573 1.00 95.81 72 ASP A O 1
ATOM 551 N N . LYS A 1 73 ? -7.046 -3.081 3.163 1.00 93.12 73 LYS A N 1
ATOM 552 C CA . LYS A 1 73 ? -7.183 -3.990 4.305 1.00 93.12 73 LYS A CA 1
ATOM 553 C C . LYS A 1 73 ? -6.981 -3.254 5.629 1.00 93.12 73 LYS A C 1
ATOM 555 O O . LYS A 1 73 ? -7.760 -3.492 6.554 1.00 93.12 73 LYS A O 1
ATOM 560 N N . ALA A 1 74 ? -5.984 -2.375 5.717 1.00 91.69 74 ALA A N 1
ATOM 561 C CA . ALA A 1 74 ? -5.742 -1.544 6.890 1.00 91.69 74 ALA A CA 1
ATOM 562 C C . ALA A 1 74 ? -6.925 -0.605 7.160 1.00 91.69 74 ALA A C 1
ATOM 564 O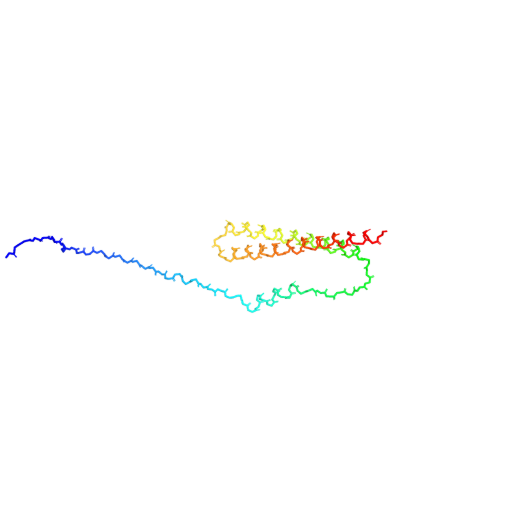 O . ALA A 1 74 ? -7.424 -0.583 8.284 1.00 91.69 74 ALA A O 1
ATOM 565 N N . ASP A 1 75 ? -7.459 0.053 6.129 1.00 94.00 75 ASP A N 1
ATOM 566 C CA . ASP A 1 75 ? -8.631 0.928 6.240 1.00 94.00 75 ASP A CA 1
ATOM 567 C C . ASP A 1 75 ? -9.875 0.179 6.716 1.00 94.00 75 ASP A C 1
ATOM 569 O O . ASP A 1 75 ? -10.585 0.626 7.623 1.00 94.00 75 ASP A O 1
ATOM 573 N N . ARG A 1 76 ? -10.151 -1.000 6.146 1.00 94.62 76 ARG A N 1
ATOM 574 C CA . ARG A 1 76 ? -11.275 -1.836 6.592 1.00 94.62 76 ARG A CA 1
ATOM 575 C C . ARG A 1 76 ? -11.110 -2.273 8.045 1.00 94.62 76 ARG A C 1
ATOM 577 O O . ARG A 1 76 ? -12.078 -2.206 8.804 1.00 94.62 76 ARG A O 1
ATOM 584 N N . ALA A 1 77 ? -9.909 -2.698 8.436 1.00 91.62 77 ALA A N 1
ATOM 585 C CA . ALA A 1 77 ? -9.628 -3.119 9.803 1.00 91.62 77 ALA A CA 1
ATOM 586 C C . ALA A 1 77 ? -9.762 -1.949 10.794 1.00 91.62 77 ALA A C 1
ATOM 588 O O . ALA A 1 77 ? -10.388 -2.111 11.838 1.00 91.62 77 ALA A O 1
ATOM 589 N N . LEU A 1 78 ? -9.281 -0.756 10.433 1.00 92.06 78 LEU A N 1
ATOM 590 C CA . LEU A 1 78 ? -9.452 0.475 11.208 1.00 92.06 78 LEU A CA 1
ATOM 591 C C . LEU A 1 78 ? -10.922 0.865 11.367 1.00 92.06 78 LEU A C 1
ATOM 593 O O . LEU A 1 78 ? -11.375 1.118 12.482 1.00 92.06 78 LEU A O 1
ATOM 597 N N . ARG A 1 79 ? -11.701 0.868 10.276 1.00 94.44 79 ARG A N 1
ATOM 598 C CA . ARG A 1 79 ? -13.144 1.164 10.336 1.00 94.44 79 ARG A CA 1
ATOM 599 C C . ARG A 1 79 ? -13.878 0.168 11.226 1.00 94.44 79 ARG A C 1
ATOM 601 O O . ARG A 1 79 ? -14.757 0.581 11.980 1.00 94.44 79 ARG A O 1
ATOM 608 N N . LYS A 1 80 ? -13.514 -1.117 11.166 1.00 93.44 80 LYS A N 1
ATOM 609 C CA . LYS A 1 80 ? -14.081 -2.148 12.041 1.00 93.44 80 LYS A CA 1
ATOM 610 C C . LYS A 1 80 ? -13.717 -1.887 13.503 1.00 93.44 80 LYS A C 1
ATOM 612 O O . LYS A 1 80 ? -14.618 -1.780 14.326 1.00 93.44 80 LYS A O 1
ATOM 617 N N . ALA A 1 81 ? -12.434 -1.694 13.803 1.00 92.94 81 ALA A N 1
ATOM 618 C CA . ALA A 1 81 ? -11.946 -1.420 15.152 1.00 92.94 81 ALA A CA 1
ATOM 619 C C . ALA A 1 81 ? -12.571 -0.156 15.760 1.00 92.94 81 ALA A C 1
ATOM 621 O O . ALA A 1 81 ? -12.975 -0.179 16.914 1.00 92.94 81 ALA A O 1
ATOM 622 N N . SER A 1 82 ? -12.748 0.916 14.976 1.00 91.25 82 SER A N 1
ATOM 623 C CA . SER A 1 82 ? -13.360 2.174 15.444 1.00 91.25 82 SER A CA 1
ATOM 624 C C . SER A 1 82 ? -14.803 2.026 15.940 1.00 91.25 82 SER A C 1
ATOM 626 O O . SER A 1 82 ? -15.290 2.871 16.685 1.00 91.25 82 SER A O 1
ATOM 628 N N . LYS A 1 83 ? -15.495 0.965 15.511 1.00 94.00 83 LYS A N 1
ATOM 629 C CA . LYS A 1 83 ? -16.888 0.670 15.867 1.00 94.00 83 LYS A CA 1
ATOM 630 C C . LYS A 1 83 ? -17.014 -0.558 16.767 1.00 94.00 83 LYS A C 1
ATOM 632 O O . LYS A 1 83 ? -18.130 -0.926 17.123 1.00 94.00 83 LYS A O 1
ATOM 637 N N . SER A 1 84 ? -15.901 -1.219 17.075 1.00 87.25 84 SER A N 1
ATOM 638 C CA . SER A 1 84 ? -15.887 -2.490 17.785 1.00 87.25 84 SER A CA 1
ATOM 639 C C . SER A 1 84 ? -15.526 -2.291 19.248 1.00 87.25 84 SER A C 1
ATOM 641 O O . SER A 1 84 ? -14.635 -1.516 19.581 1.00 87.25 84 SER A O 1
ATOM 643 N N . ASN A 1 85 ? -16.205 -3.037 20.116 1.00 88.75 85 ASN A N 1
ATOM 644 C CA . ASN A 1 85 ? -15.831 -3.178 21.523 1.00 88.75 85 ASN A CA 1
ATOM 645 C C . ASN A 1 85 ? -14.970 -4.434 21.759 1.00 88.75 85 ASN A C 1
ATOM 647 O O . ASN A 1 85 ? -14.684 -4.771 22.905 1.00 88.75 85 ASN A O 1
ATOM 651 N N . ASP A 1 86 ? -14.577 -5.140 20.692 1.00 91.81 86 ASP A N 1
ATOM 652 C CA . ASP A 1 86 ? -13.719 -6.320 20.762 1.00 91.81 86 ASP A CA 1
ATOM 653 C C . ASP A 1 86 ? -12.229 -5.920 20.672 1.00 91.81 86 ASP A C 1
ATOM 655 O O . ASP A 1 86 ? -11.788 -5.381 19.648 1.00 91.81 86 ASP A O 1
ATOM 659 N N . PRO A 1 87 ? -11.408 -6.224 21.696 1.00 87.38 87 PRO A N 1
ATOM 660 C CA . PRO A 1 87 ? -9.962 -6.018 21.656 1.00 87.38 87 PRO A CA 1
ATOM 661 C C . PRO A 1 87 ? -9.259 -6.707 20.474 1.00 87.38 87 PRO A C 1
ATOM 663 O O . PRO A 1 87 ? -8.216 -6.228 20.022 1.00 87.38 87 PRO A O 1
ATOM 666 N N . GLN A 1 88 ? -9.800 -7.816 19.956 1.00 92.56 88 GLN A N 1
ATOM 667 C CA . GLN A 1 88 ? -9.226 -8.510 18.799 1.00 92.56 88 GLN A CA 1
ATOM 668 C C . GLN A 1 88 ? -9.297 -7.667 17.525 1.00 92.56 88 GLN A C 1
ATOM 670 O O . GLN A 1 88 ? -8.366 -7.702 16.718 1.00 92.56 88 GLN A O 1
ATOM 675 N N . ASP A 1 89 ? -10.342 -6.853 17.360 1.00 89.19 89 ASP A N 1
ATOM 676 C CA . ASP A 1 89 ? -10.481 -5.988 16.188 1.00 89.19 89 ASP A CA 1
ATOM 677 C C . ASP A 1 89 ? -9.431 -4.869 16.184 1.00 89.19 89 ASP A C 1
ATOM 679 O O . ASP A 1 89 ? -8.862 -4.556 15.135 1.00 89.19 89 ASP A O 1
ATOM 683 N N . VAL A 1 90 ? -9.095 -4.325 17.358 1.00 88.88 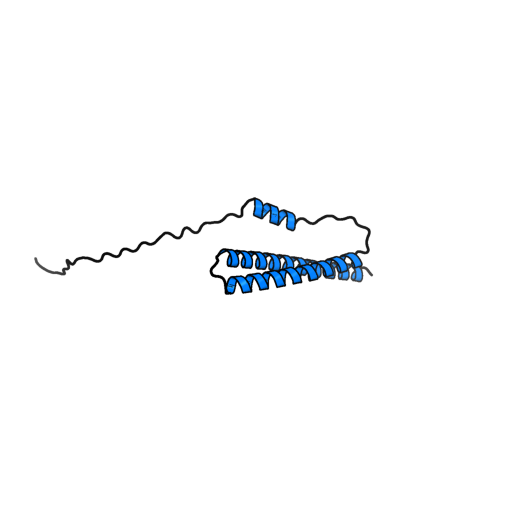90 VAL A N 1
ATOM 684 C CA . VAL A 1 90 ? -8.018 -3.330 17.512 1.00 88.88 90 VAL A CA 1
ATOM 685 C C . VAL A 1 90 ? -6.651 -3.944 17.195 1.00 88.88 90 VAL A C 1
ATOM 687 O O . VAL A 1 90 ? -5.853 -3.349 16.468 1.00 88.88 90 VAL A O 1
ATOM 690 N N . ILE A 1 91 ? -6.387 -5.163 17.678 1.00 91.31 91 ILE A N 1
ATOM 691 C CA . ILE A 1 91 ? -5.148 -5.897 17.370 1.00 91.31 91 ILE A CA 1
ATOM 692 C C . ILE A 1 91 ? -5.048 -6.170 15.863 1.00 91.31 91 ILE A C 1
ATOM 694 O O . ILE A 1 91 ? -3.986 -5.992 15.264 1.00 91.31 91 ILE A O 1
ATOM 698 N N . GLN A 1 92 ? -6.151 -6.559 15.225 1.00 88.75 92 GLN A N 1
ATOM 699 C CA . GLN A 1 92 ? -6.189 -6.815 13.788 1.00 88.75 92 GLN A CA 1
ATOM 700 C C . GLN A 1 92 ? -5.943 -5.545 12.958 1.00 88.75 92 GLN A C 1
ATOM 702 O O . GLN A 1 92 ? -5.253 -5.606 11.932 1.00 88.75 92 GLN A O 1
ATOM 707 N N . ALA A 1 93 ? -6.461 -4.395 13.398 1.00 87.69 93 ALA A N 1
ATOM 708 C CA . ALA A 1 93 ? -6.167 -3.100 12.790 1.00 87.69 93 ALA A CA 1
ATOM 709 C C . ALA A 1 93 ? -4.681 -2.742 12.913 1.00 87.69 93 ALA A C 1
ATOM 711 O O . ALA A 1 93 ? -4.058 -2.398 11.910 1.00 87.69 93 ALA A O 1
ATOM 712 N N . SER A 1 94 ? -4.091 -2.918 14.099 1.00 87.38 94 SER A N 1
ATOM 713 C CA . SER A 1 94 ? -2.658 -2.698 14.322 1.00 87.38 94 SER A CA 1
ATOM 714 C C . SER A 1 94 ? -1.795 -3.574 13.408 1.00 87.38 94 SER A C 1
ATOM 716 O O . SER A 1 94 ? -0.927 -3.053 12.713 1.00 87.38 94 SER A O 1
ATOM 718 N N . ARG A 1 95 ? -2.092 -4.877 13.310 1.00 89.56 95 ARG A N 1
ATOM 719 C CA . ARG A 1 95 ? -1.384 -5.798 12.402 1.00 89.56 95 ARG A CA 1
ATOM 720 C C . ARG A 1 95 ? -1.478 -5.365 10.940 1.00 89.56 95 ARG A C 1
ATOM 722 O O . ARG A 1 95 ? -0.485 -5.404 10.217 1.00 89.56 95 ARG A O 1
ATOM 729 N N . SER A 1 96 ? -2.668 -4.952 10.504 1.00 86.69 96 SER A N 1
ATOM 730 C CA . SER A 1 96 ? -2.896 -4.531 9.117 1.00 86.69 96 SER A CA 1
ATOM 731 C C . SER A 1 96 ? -2.147 -3.232 8.796 1.00 86.69 96 SER A C 1
ATOM 733 O O . SER A 1 96 ? -1.530 -3.134 7.739 1.00 86.69 96 SER A O 1
ATOM 735 N N . LEU A 1 97 ? -2.114 -2.281 9.736 1.00 89.31 97 LEU A N 1
ATOM 736 C CA . LEU A 1 97 ? -1.321 -1.056 9.625 1.00 89.31 97 LEU A CA 1
ATOM 737 C C . LEU A 1 97 ? 0.184 -1.326 9.582 1.00 89.31 97 LEU A C 1
ATOM 739 O O . LEU A 1 97 ? 0.876 -0.749 8.749 1.00 89.31 97 LEU A O 1
ATOM 743 N N . SER A 1 98 ? 0.695 -2.212 10.440 1.00 93.94 98 SER A N 1
ATOM 744 C CA . SER A 1 98 ? 2.111 -2.590 10.421 1.00 93.94 98 SER A CA 1
ATOM 745 C C . SER A 1 98 ? 2.505 -3.217 9.085 1.00 93.94 98 SER A C 1
ATOM 747 O O . SER A 1 98 ? 3.540 -2.859 8.530 1.00 93.94 98 SER A O 1
ATOM 749 N N . SER A 1 99 ? 1.661 -4.100 8.542 1.00 88.06 99 SER A N 1
ATOM 750 C CA . SER A 1 99 ? 1.874 -4.700 7.223 1.00 88.06 99 SER A CA 1
ATOM 751 C C . SER A 1 99 ? 1.945 -3.631 6.132 1.00 88.06 99 SER A C 1
ATOM 753 O O . SER A 1 99 ? 2.904 -3.611 5.368 1.00 88.06 99 SER A O 1
ATOM 755 N N . PHE A 1 100 ? 0.968 -2.718 6.087 1.00 89.19 100 PHE A N 1
ATOM 756 C CA . PHE A 1 100 ? 0.948 -1.619 5.119 1.00 89.19 100 PHE A CA 1
ATOM 757 C C . PHE A 1 100 ? 2.179 -0.711 5.241 1.00 89.19 100 PHE A C 1
ATOM 759 O O . PHE A 1 100 ? 2.793 -0.366 4.235 1.00 89.19 100 PHE A O 1
ATOM 766 N N . TYR A 1 101 ? 2.576 -0.356 6.464 1.00 88.12 101 TYR A N 1
ATOM 767 C CA . TYR A 1 101 ? 3.740 0.492 6.705 1.00 88.12 101 TYR A CA 1
ATOM 768 C C . TYR A 1 101 ? 5.044 -0.141 6.203 1.00 88.12 101 TYR A C 1
ATOM 770 O O . TYR A 1 101 ? 5.827 0.514 5.510 1.00 88.12 101 TYR A O 1
ATOM 778 N N . LEU A 1 102 ? 5.272 -1.416 6.531 1.00 91.44 102 LEU A N 1
ATOM 779 C CA . LEU A 1 102 ? 6.467 -2.142 6.100 1.00 91.44 102 LEU A CA 1
ATOM 780 C C . LEU A 1 102 ? 6.518 -2.261 4.577 1.00 91.44 102 LEU A C 1
ATOM 782 O O . LEU A 1 102 ? 7.545 -1.948 3.973 1.00 91.44 102 LEU A O 1
ATOM 786 N N . GLU A 1 103 ? 5.398 -2.632 3.961 1.00 87.62 103 GLU A N 1
ATOM 787 C CA . GLU A 1 103 ? 5.310 -2.771 2.511 1.00 87.62 103 GLU A CA 1
ATOM 788 C C . GLU A 1 103 ? 5.511 -1.429 1.797 1.00 87.62 103 GLU A C 1
ATOM 790 O O . GLU A 1 103 ? 6.225 -1.353 0.797 1.00 87.62 103 GLU A O 1
ATOM 795 N N . SER A 1 104 ? 4.961 -0.342 2.346 1.00 83.94 104 SER A N 1
ATOM 796 C CA . SER A 1 104 ? 5.150 1.014 1.822 1.00 83.94 104 SER A CA 1
ATOM 797 C C . SER A 1 104 ? 6.624 1.417 1.848 1.00 83.94 104 SER A C 1
ATOM 799 O O . SER A 1 104 ? 7.156 1.931 0.859 1.00 83.94 104 SER A O 1
ATOM 801 N N . MET A 1 105 ? 7.335 1.112 2.938 1.00 89.00 105 MET A N 1
ATOM 802 C CA . MET A 1 105 ? 8.767 1.389 3.040 1.00 89.00 105 MET A CA 1
ATOM 803 C C . MET A 1 105 ? 9.588 0.555 2.048 1.00 89.00 105 MET A C 1
ATOM 805 O O . MET A 1 105 ? 10.519 1.083 1.433 1.00 89.00 105 MET A O 1
ATOM 809 N N . LEU A 1 106 ? 9.267 -0.730 1.883 1.00 86.94 106 LEU A N 1
ATOM 810 C CA . LEU A 1 106 ? 9.953 -1.610 0.935 1.00 86.94 106 LEU A CA 1
ATOM 811 C C . LEU A 1 106 ? 9.720 -1.169 -0.507 1.00 86.94 106 LEU A C 1
ATOM 813 O O . LEU A 1 106 ? 10.685 -1.012 -1.253 1.00 86.94 106 LEU A O 1
ATOM 817 N N . THR A 1 107 ? 8.470 -0.879 -0.863 1.00 83.94 107 THR A N 1
ATOM 818 C CA . THR A 1 107 ? 8.086 -0.358 -2.180 1.00 83.94 107 THR A CA 1
ATOM 819 C C . THR A 1 107 ? 8.814 0.953 -2.465 1.00 83.94 107 THR A C 1
ATOM 821 O O . THR A 1 107 ? 9.447 1.104 -3.508 1.00 83.94 107 THR A O 1
ATOM 824 N N . THR A 1 108 ? 8.846 1.869 -1.495 1.00 87.25 108 THR A N 1
ATOM 825 C CA . THR A 1 108 ? 9.584 3.137 -1.610 1.00 87.25 108 THR A CA 1
ATOM 826 C C . THR A 1 108 ? 11.083 2.908 -1.828 1.00 87.25 108 THR A C 1
ATOM 828 O O . THR A 1 108 ? 11.698 3.532 -2.695 1.00 87.25 108 THR A O 1
ATOM 831 N N . LYS A 1 109 ? 11.699 1.990 -1.070 1.00 84.75 109 LYS A N 1
ATOM 832 C CA . LYS A 1 109 ? 13.118 1.635 -1.236 1.00 84.75 109 LYS A CA 1
ATOM 833 C C . LYS A 1 109 ? 13.392 0.997 -2.597 1.00 84.75 109 LYS A C 1
ATOM 835 O O . LYS A 1 109 ? 14.437 1.277 -3.183 1.00 84.75 109 LYS A O 1
ATOM 840 N N . LEU A 1 110 ? 12.485 0.155 -3.088 1.00 82.62 110 LEU A N 1
ATOM 841 C CA . LEU A 1 110 ? 12.592 -0.482 -4.396 1.00 82.62 110 LEU A CA 1
ATOM 842 C C . LEU A 1 110 ? 12.522 0.559 -5.512 1.00 82.62 110 LEU A C 1
ATOM 844 O O . LEU A 1 110 ? 13.393 0.550 -6.374 1.00 82.62 110 LEU A O 1
ATOM 848 N N . ILE A 1 111 ? 11.572 1.498 -5.447 1.00 83.31 111 ILE A N 1
ATOM 849 C CA . ILE A 1 111 ? 11.476 2.623 -6.388 1.00 83.31 111 ILE A CA 1
ATOM 850 C C . ILE A 1 111 ? 12.780 3.426 -6.382 1.00 83.31 111 ILE A C 1
ATOM 852 O O . ILE A 1 111 ? 13.387 3.617 -7.430 1.00 83.31 111 ILE A O 1
ATOM 856 N N . SER A 1 112 ? 13.269 3.826 -5.203 1.00 80.56 112 SER A N 1
ATOM 857 C CA . SER A 1 112 ? 14.505 4.610 -5.072 1.00 80.56 112 SER A CA 1
ATOM 858 C C . SER A 1 112 ? 15.730 3.896 -5.661 1.00 80.56 112 SER A C 1
ATOM 860 O O . SER A 1 112 ? 16.501 4.499 -6.408 1.00 80.56 112 SER A O 1
ATOM 862 N N . LYS A 1 113 ? 15.902 2.599 -5.374 1.00 81.62 113 LYS A N 1
ATOM 863 C CA . LYS A 1 113 ? 16.994 1.796 -5.945 1.00 81.62 113 LYS A CA 1
ATOM 864 C C . LYS A 1 113 ? 16.813 1.537 -7.442 1.00 81.62 113 LYS A C 1
ATOM 866 O O . LYS A 1 113 ? 17.808 1.496 -8.159 1.00 81.62 113 LYS A O 1
ATOM 871 N N . GLY A 1 114 ? 15.574 1.381 -7.907 1.00 78.81 114 GLY A N 1
ATOM 872 C CA . GLY A 1 114 ? 15.235 1.229 -9.320 1.00 78.81 114 GLY A CA 1
ATOM 873 C C . GLY A 1 114 ? 15.625 2.465 -10.125 1.00 78.81 114 GLY A C 1
ATOM 874 O O . GLY A 1 114 ? 16.344 2.344 -11.114 1.00 78.81 114 GLY A O 1
ATOM 875 N N . THR A 1 115 ? 15.259 3.656 -9.648 1.00 81.81 115 THR A N 1
ATOM 876 C CA . THR A 1 115 ? 15.676 4.927 -10.257 1.00 81.81 115 THR A CA 1
ATOM 877 C C . THR A 1 115 ? 17.197 5.055 -10.285 1.00 81.81 115 THR A C 1
ATOM 879 O O . THR A 1 115 ? 17.757 5.350 -11.334 1.00 81.81 115 THR A O 1
ATOM 882 N N . GLN A 1 116 ? 17.886 4.730 -9.186 1.00 79.75 116 GLN A N 1
ATOM 883 C CA . GLN A 1 116 ? 19.352 4.757 -9.143 1.00 79.75 116 GLN A CA 1
ATOM 884 C C . GLN A 1 116 ? 19.994 3.789 -10.154 1.00 79.75 116 GLN A C 1
ATOM 886 O O . GLN A 1 116 ? 21.042 4.087 -10.726 1.00 79.75 116 GLN A O 1
ATOM 891 N N . ALA A 1 117 ? 19.398 2.614 -10.370 1.00 75.00 117 ALA A N 1
ATOM 892 C CA . ALA A 1 117 ? 19.877 1.666 -11.370 1.00 75.00 117 ALA A CA 1
ATOM 893 C C . ALA A 1 117 ? 19.709 2.221 -12.794 1.00 75.00 117 ALA A C 1
ATOM 895 O O . ALA A 1 117 ? 20.638 2.115 -13.592 1.00 75.00 117 ALA A O 1
ATOM 896 N N . ILE A 1 118 ? 18.571 2.861 -13.085 1.00 79.25 118 ILE A N 1
ATOM 897 C CA . ILE A 1 118 ? 18.321 3.531 -14.369 1.00 79.25 118 ILE A CA 1
ATOM 898 C C . ILE A 1 118 ? 19.316 4.678 -14.573 1.00 79.25 118 ILE A C 1
ATOM 900 O O . ILE A 1 118 ? 19.974 4.727 -15.605 1.00 79.25 118 ILE A O 1
ATOM 904 N N . GLU A 1 119 ? 19.493 5.554 -13.581 1.00 79.50 119 GLU A N 1
ATOM 905 C CA . GLU A 1 119 ? 20.463 6.655 -13.633 1.00 79.50 119 GLU A CA 1
ATOM 906 C C . GLU A 1 119 ? 21.879 6.152 -13.922 1.00 79.50 119 GLU A C 1
ATOM 908 O O . GLU A 1 119 ? 22.572 6.720 -14.760 1.00 79.50 119 GLU A O 1
ATOM 913 N N . LYS A 1 120 ? 22.309 5.062 -13.274 1.00 75.19 120 LYS A N 1
ATOM 914 C CA . LYS A 1 120 ? 23.627 4.466 -13.524 1.00 75.19 120 LYS A CA 1
ATOM 915 C C . LYS A 1 120 ? 23.769 3.877 -14.925 1.00 75.19 120 LYS A C 1
ATOM 917 O O . LYS A 1 120 ? 24.846 3.998 -15.496 1.00 75.19 120 LYS A O 1
ATOM 922 N N . LEU A 1 121 ? 22.728 3.239 -15.462 1.00 68.56 121 LEU A N 1
ATOM 923 C CA . LEU A 1 121 ? 22.733 2.721 -16.835 1.00 68.56 121 LEU A CA 1
ATOM 924 C C . LEU A 1 121 ? 22.776 3.858 -17.862 1.00 68.56 121 LEU A C 1
ATOM 926 O O . LEU A 1 121 ? 23.495 3.750 -18.850 1.00 68.56 121 LEU A O 1
ATOM 930 N N . THR A 1 122 ? 22.064 4.955 -17.603 1.00 70.88 122 THR A N 1
ATOM 931 C CA . THR A 1 122 ? 22.050 6.138 -18.472 1.00 70.88 122 THR A CA 1
ATOM 932 C C . THR A 1 122 ? 23.356 6.938 -18.390 1.00 70.88 122 THR A C 1
ATOM 934 O O . THR A 1 122 ? 23.816 7.421 -19.413 1.00 70.88 122 THR A O 1
ATOM 937 N N . ASN A 1 123 ? 24.000 7.036 -17.219 1.00 68.56 123 ASN A N 1
ATOM 938 C CA . ASN A 1 123 ? 25.318 7.682 -17.057 1.00 68.56 123 ASN A CA 1
ATOM 939 C C . ASN A 1 123 ? 26.499 6.851 -17.594 1.00 68.56 123 ASN A C 1
ATOM 941 O O . ASN A 1 123 ? 27.633 7.325 -17.569 1.00 68.56 123 ASN A O 1
ATOM 945 N N . LEU A 1 124 ? 26.267 5.593 -17.982 1.00 54.62 124 LEU A N 1
ATOM 946 C CA . LEU A 1 124 ? 27.276 4.716 -18.585 1.00 54.62 124 LEU A CA 1
ATOM 947 C C . LEU A 1 124 ? 27.346 4.842 -20.120 1.00 54.62 124 LEU A C 1
ATOM 949 O O . LEU A 1 124 ? 28.207 4.201 -20.724 1.00 54.62 124 LEU A O 1
ATOM 953 N N . GLN A 1 125 ? 26.464 5.637 -20.734 1.00 48.03 125 GLN A N 1
ATOM 954 C CA . GLN A 1 125 ? 26.528 6.061 -22.139 1.00 48.03 125 GLN A CA 1
ATOM 955 C C . GLN A 1 125 ? 27.222 7.418 -22.259 1.00 48.03 125 GLN A C 1
ATOM 957 O O . GLN A 1 125 ? 27.917 7.612 -23.281 1.00 48.03 125 GLN A O 1
#

Sequence (125 aa):
MSIDRIQKTSLSGEWAGQHGAVRSVERTPERGDVQWFSAAVQPTERAADSNVAERIVGQLAGSSEHLQQLSDKADRALRKASKSNDPQDVIQASRSLSSFYLESMLTTKLISKGTQAIEKLTNLQ

Radius of gyration: 29.43 Å; chains: 1; bounding box: 44×42×106 Å

Foldseek 3Di:
DDDDDDDDDDDDDPDPDPPDPPPPPPDDDDPVRVVVVVVVPDDDDDDDDDDPVVVLVVVLVVLVVVLVVLVVQLVVLVVDVVPDPDPVSVVSNVVSVVVSVVSVVVSVVSVVVVVVVVVVVVVVD

Secondary structure (DSSP, 8-state):
---------------------------PPPHHHHHHHHHHHS-----S-S-HHHHHHHHHHHHHHHHHHHHHHHHHHHHHHHT---HHHHHHHHHHHHHHHHHHHHHHHHHHHHHHHHHHHHTT-

pLDDT: mean 72.45, std 17.74, range [37.72, 95.81]